Protein AF-F0W9L5-F1 (afdb_monomer_lite)

Organism: NCBI:txid890382

pLDDT: mean 87.63, std 14.01, range [38.03, 98.06]

Foldseek 3Di:
DAQCPQLVHLAWADRNVVCVQQVVSVVSNVPDDDDDLQAKDKDFQTDGFFDWDDTRVRIDTDDTDDDPADKDWAAPDPDPDRDIDIGGRDMDMGFAAAQCVVPDCCVDPVRLVSLLSRLLSRLLPDDPPDPQDAAEEEQHCCPRRVDDRVSNVVSNVVSCVVSVHHYDYDYPPDSVRSVVND

Secondary structure (DSSP, 8-state):
--TTTTTTTT--SHHHHHHHHSGGGGGHHHH--PPPTT--EEEEEPPP-EEEE--GGG-EEEEE----PPEEEE--SS-S--SPEEEEEEEEEE--PPP-TT---TTSHHHHHHHHHHHHHHHT---SS-TT--EEEESTTSSTT---HHHHHHHHHHHHHHTT--EEEE-TT-GGGGGGT-

Structure (mmCIF, N/CA/C/O backbone):
data_AF-F0W9L5-F1
#
_entry.id   AF-F0W9L5-F1
#
loop_
_atom_site.group_PDB
_atom_site.id
_atom_site.type_symbol
_atom_site.label_atom_id
_atom_site.label_alt_id
_atom_site.label_comp_id
_atom_site.label_asym_id
_atom_site.label_entity_id
_atom_site.label_seq_id
_atom_site.pdbx_PDB_ins_code
_atom_site.Cartn_x
_atom_site.Cartn_y
_atom_site.Cartn_z
_atom_site.occupancy
_atom_site.B_iso_or_equiv
_atom_site.auth_seq_id
_atom_site.auth_comp_id
_atom_site.auth_asym_id
_atom_site.auth_atom_id
_atom_site.pdbx_PDB_model_num
ATOM 1 N N . MET A 1 1 ? -7.561 -8.113 7.718 1.00 81.25 1 MET A N 1
ATOM 2 C CA . MET A 1 1 ? -7.606 -8.447 6.270 1.00 81.25 1 MET A CA 1
ATOM 3 C C . MET A 1 1 ? -6.481 -9.436 5.978 1.00 81.25 1 MET A C 1
ATOM 5 O O . MET A 1 1 ? -5.606 -9.556 6.832 1.00 81.25 1 MET A O 1
ATOM 9 N N . TYR A 1 2 ? -6.506 -10.150 4.853 1.00 92.31 2 TYR A N 1
ATOM 10 C CA . TYR A 1 2 ? -5.360 -10.940 4.378 1.00 92.31 2 TYR A CA 1
ATOM 11 C C . TYR A 1 2 ? -4.564 -10.107 3.373 1.00 92.31 2 TYR A C 1
ATOM 13 O O . TYR A 1 2 ? -5.168 -9.313 2.654 1.00 92.31 2 TYR A O 1
ATOM 21 N N . ALA A 1 3 ? -3.239 -10.268 3.341 1.00 94.38 3 ALA A N 1
ATOM 22 C CA . ALA A 1 3 ? -2.407 -9.604 2.343 1.00 94.38 3 ALA A CA 1
ATOM 23 C C . ALA A 1 3 ? -2.847 -10.013 0.930 1.00 94.38 3 ALA A C 1
ATOM 25 O O . ALA A 1 3 ? -3.116 -11.188 0.682 1.00 94.38 3 ALA A O 1
ATOM 26 N N . GLY A 1 4 ? -2.915 -9.046 0.021 1.00 91.62 4 GLY A N 1
ATOM 27 C CA . GLY A 1 4 ? -3.326 -9.251 -1.365 1.00 91.62 4 GLY A CA 1
ATOM 28 C C . GLY A 1 4 ? -4.838 -9.247 -1.578 1.00 91.62 4 GLY A C 1
ATOM 29 O O . GLY A 1 4 ? -5.261 -9.347 -2.724 1.00 91.62 4 GLY A O 1
ATOM 30 N N . GLY A 1 5 ? -5.656 -9.112 -0.528 1.00 90.75 5 GLY A N 1
ATOM 31 C CA . GLY A 1 5 ? -7.110 -9.012 -0.662 1.00 90.75 5 GLY A CA 1
ATOM 32 C C . GLY A 1 5 ? -7.698 -10.130 -1.530 1.00 90.75 5 GLY A C 1
ATOM 33 O O . GLY A 1 5 ? -7.530 -11.310 -1.224 1.00 90.75 5 GLY A O 1
ATOM 34 N N . GLY A 1 6 ? -8.380 -9.746 -2.611 1.00 91.69 6 GLY A N 1
ATOM 35 C CA . GLY A 1 6 ? -8.938 -10.655 -3.615 1.00 91.69 6 GLY A CA 1
ATOM 36 C C . GLY A 1 6 ? -8.102 -10.757 -4.893 1.00 91.69 6 GLY A C 1
ATOM 37 O O . GLY A 1 6 ? -8.687 -10.856 -5.968 1.00 91.69 6 GLY A O 1
ATOM 38 N N . VAL A 1 7 ? -6.765 -10.687 -4.823 1.00 92.94 7 VAL A N 1
ATOM 39 C CA . VAL A 1 7 ? -5.883 -10.663 -6.014 1.00 92.94 7 VAL A CA 1
ATOM 40 C C . VAL A 1 7 ? -6.002 -11.909 -6.900 1.00 92.94 7 VAL A C 1
ATOM 42 O O . VAL A 1 7 ? -5.737 -11.839 -8.096 1.00 92.94 7 VAL A O 1
ATOM 45 N N . PHE A 1 8 ? -6.424 -13.043 -6.335 1.00 92.06 8 PHE A N 1
ATOM 46 C CA . PHE A 1 8 ? -6.702 -14.273 -7.087 1.00 92.06 8 PHE A CA 1
ATOM 47 C C . PHE A 1 8 ? -8.170 -14.409 -7.522 1.00 92.06 8 PHE A C 1
ATOM 49 O O . PHE A 1 8 ? -8.518 -15.378 -8.194 1.00 92.06 8 PHE A O 1
ATOM 56 N N . ASP A 1 9 ? -9.007 -13.437 -7.160 1.00 89.94 9 ASP A N 1
ATOM 57 C CA . ASP A 1 9 ? -10.434 -13.388 -7.464 1.00 89.94 9 ASP A CA 1
ATOM 58 C C . ASP A 1 9 ? -10.726 -12.279 -8.500 1.00 89.94 9 ASP A C 1
ATOM 60 O O . ASP A 1 9 ? -9.904 -11.951 -9.354 1.00 89.94 9 ASP A O 1
ATOM 64 N N . SER A 1 10 ? -11.927 -11.696 -8.463 1.00 82.62 10 SER A N 1
ATOM 65 C CA . SER A 1 10 ? -12.382 -10.660 -9.398 1.00 82.62 10 SER A CA 1
ATOM 66 C C . SER A 1 10 ? -12.131 -9.222 -8.921 1.00 82.62 10 SER A C 1
ATOM 68 O O . SER A 1 10 ? -12.647 -8.282 -9.528 1.00 82.62 10 SER A O 1
ATOM 70 N N . SER A 1 11 ? -11.416 -9.024 -7.809 1.00 81.50 11 SER A N 1
ATOM 71 C CA . SER A 1 11 ? -11.157 -7.690 -7.259 1.00 81.50 11 SER A CA 1
ATOM 72 C C . SER A 1 11 ? -9.999 -7.024 -7.998 1.00 81.50 11 SER A C 1
ATOM 74 O O . SER A 1 11 ? -8.953 -7.625 -8.218 1.00 81.50 11 SER A O 1
ATOM 76 N N . CYS A 1 12 ? -10.174 -5.761 -8.384 1.00 87.25 12 CYS A N 1
ATOM 77 C CA . CYS A 1 12 ? -9.120 -4.989 -9.038 1.00 87.25 12 CYS A CA 1
ATOM 78 C C . CYS A 1 12 ? -9.094 -3.550 -8.521 1.00 87.25 12 CYS A C 1
ATOM 80 O O . CYS A 1 12 ? -9.210 -2.577 -9.268 1.00 87.25 12 CYS A O 1
ATOM 82 N N . VAL A 1 13 ? -9.027 -3.422 -7.197 1.00 90.38 13 VAL A N 1
ATOM 83 C CA . VAL A 1 13 ? -8.889 -2.136 -6.514 1.00 90.38 13 VAL A CA 1
ATOM 84 C C . VAL A 1 13 ? -7.436 -1.941 -6.071 1.00 90.38 13 VAL A C 1
ATOM 86 O O . VAL A 1 13 ? -6.522 -2.578 -6.588 1.00 90.38 13 VAL A O 1
ATOM 89 N N . GLN A 1 14 ? -7.190 -0.980 -5.184 1.00 92.81 14 GLN A N 1
ATOM 90 C CA . GLN A 1 14 ? -5.847 -0.500 -4.862 1.00 92.81 14 GLN A CA 1
ATOM 91 C C . GLN A 1 14 ? -4.838 -1.603 -4.485 1.00 92.81 14 GLN A C 1
ATOM 93 O O . GLN A 1 14 ? -3.704 -1.569 -4.961 1.00 92.81 14 GLN A O 1
ATOM 98 N N . GLU A 1 15 ? -5.230 -2.557 -3.641 1.00 94.44 15 GLU A N 1
ATOM 99 C CA . GLU A 1 15 ? -4.338 -3.625 -3.178 1.00 94.44 15 GLU A CA 1
ATOM 100 C C . GLU A 1 15 ? -4.026 -4.618 -4.304 1.00 94.44 15 GLU A C 1
ATOM 102 O O . GLU A 1 15 ? -2.858 -4.863 -4.608 1.00 94.44 15 GLU A O 1
ATOM 107 N N . GLU A 1 16 ? -5.052 -5.118 -4.989 1.00 95.31 16 GLU A N 1
ATOM 108 C CA . GLU A 1 16 ? -4.911 -6.127 -6.037 1.00 95.31 16 GLU A CA 1
ATOM 109 C C . GLU A 1 16 ? -4.158 -5.587 -7.249 1.00 95.31 16 GLU A C 1
ATOM 111 O O . GLU A 1 16 ? -3.303 -6.282 -7.797 1.00 95.31 16 GLU A O 1
ATOM 116 N N . ILE A 1 17 ? -4.392 -4.326 -7.632 1.00 95.69 17 ILE A N 1
ATOM 117 C CA . ILE A 1 17 ? -3.620 -3.673 -8.695 1.00 95.69 17 ILE A CA 1
ATOM 118 C C . ILE A 1 17 ? -2.138 -3.636 -8.320 1.00 95.69 17 ILE A C 1
ATOM 120 O O . ILE A 1 17 ? -1.296 -3.987 -9.149 1.00 95.69 17 ILE A O 1
ATOM 124 N N . ARG A 1 18 ? -1.798 -3.250 -7.081 1.00 95.81 18 ARG A N 1
ATOM 125 C CA . ARG A 1 18 ? -0.395 -3.164 -6.658 1.00 95.81 18 ARG A CA 1
ATOM 126 C C . ARG A 1 18 ? 0.276 -4.538 -6.665 1.00 95.81 18 ARG A C 1
ATOM 128 O O . ARG A 1 18 ? 1.393 -4.654 -7.164 1.00 95.81 18 ARG A O 1
ATOM 135 N N . PHE A 1 19 ? -0.410 -5.568 -6.173 1.00 96.62 19 PHE A N 1
ATOM 136 C CA . PHE A 1 19 ? 0.091 -6.944 -6.199 1.00 96.62 19 PHE A CA 1
ATOM 137 C C . PHE A 1 19 ? 0.207 -7.486 -7.631 1.00 96.62 19 PHE A C 1
ATOM 139 O O . PHE A 1 19 ? 1.128 -8.238 -7.923 1.00 96.62 19 PHE A O 1
ATOM 146 N N . THR A 1 20 ? -0.667 -7.063 -8.545 1.00 96.06 20 THR A N 1
ATOM 147 C CA . THR A 1 20 ? -0.634 -7.486 -9.954 1.00 96.06 20 THR A CA 1
ATOM 148 C C . THR A 1 20 ? 0.534 -6.862 -10.717 1.00 96.06 20 THR A C 1
ATOM 150 O O . THR A 1 20 ? 1.206 -7.546 -11.487 1.00 96.06 20 THR A O 1
ATOM 153 N N . ILE A 1 21 ? 0.808 -5.565 -10.527 1.00 96.94 21 ILE A N 1
ATOM 154 C CA . ILE A 1 21 ? 1.906 -4.892 -11.246 1.00 96.94 21 ILE A CA 1
ATOM 155 C C . ILE A 1 21 ? 3.287 -5.168 -10.635 1.00 96.94 21 ILE A C 1
ATOM 157 O O . ILE A 1 21 ? 4.288 -5.021 -11.338 1.00 96.94 21 ILE A O 1
ATOM 161 N N . SER A 1 22 ? 3.329 -5.582 -9.366 1.00 97.62 22 SER A N 1
ATOM 162 C CA . SER A 1 22 ? 4.522 -6.003 -8.622 1.00 97.62 22 SER A CA 1
ATOM 163 C C . SER A 1 22 ? 4.306 -7.405 -8.025 1.00 97.62 22 SER A C 1
ATOM 165 O O . SER A 1 22 ? 4.148 -7.531 -6.809 1.00 97.62 22 SER A O 1
ATOM 167 N N . PRO A 1 23 ? 4.298 -8.471 -8.854 1.00 97.12 23 PRO A N 1
ATOM 168 C CA . PRO A 1 23 ? 3.917 -9.831 -8.453 1.00 97.12 23 PRO A CA 1
ATOM 169 C C . PRO A 1 23 ? 4.797 -10.464 -7.370 1.00 97.12 23 PRO A C 1
ATOM 171 O O . PRO A 1 23 ? 4.380 -11.429 -6.739 1.00 97.12 23 PRO A O 1
ATOM 174 N N . GLU A 1 24 ? 5.976 -9.915 -7.079 1.00 97.44 24 GLU A N 1
ATOM 175 C CA . GLU A 1 24 ? 6.787 -10.313 -5.916 1.00 97.44 24 GLU A CA 1
ATOM 176 C C . GLU A 1 24 ? 6.027 -10.137 -4.588 1.00 97.44 24 GLU A C 1
ATOM 178 O O . GLU A 1 24 ? 6.261 -10.877 -3.632 1.00 97.44 24 GLU A O 1
ATOM 183 N N . LEU A 1 25 ? 5.053 -9.219 -4.540 1.00 97.44 25 LEU A N 1
ATOM 184 C CA . LEU A 1 25 ? 4.143 -9.057 -3.405 1.00 97.44 25 LEU A CA 1
ATOM 185 C C . LEU A 1 25 ? 3.247 -10.275 -3.174 1.00 97.44 25 LEU A C 1
ATOM 187 O O . LEU A 1 25 ? 2.802 -10.471 -2.050 1.00 97.44 25 LEU A O 1
ATOM 191 N N . LEU A 1 26 ? 3.004 -11.127 -4.176 1.00 96.88 26 LEU A N 1
ATOM 192 C CA . LEU A 1 26 ? 2.177 -12.327 -4.007 1.00 96.88 26 LEU A CA 1
ATOM 193 C C . LEU A 1 26 ? 2.774 -13.297 -2.978 1.00 96.88 26 LEU A C 1
ATOM 195 O O . LEU A 1 26 ? 2.043 -14.038 -2.335 1.00 96.88 26 LEU A O 1
ATOM 199 N N . VAL A 1 27 ? 4.087 -13.249 -2.732 1.00 96.31 27 VAL A N 1
ATOM 200 C CA . VAL A 1 27 ? 4.717 -14.033 -1.656 1.00 96.31 27 VAL A CA 1
ATOM 201 C C . VAL A 1 27 ? 4.149 -13.653 -0.279 1.00 96.31 27 VAL A C 1
ATOM 203 O O . VAL A 1 27 ? 4.037 -14.503 0.604 1.00 96.31 27 VAL A O 1
ATOM 206 N N . ALA A 1 28 ? 3.705 -12.405 -0.099 1.00 96.31 28 ALA A N 1
ATOM 207 C CA . ALA A 1 28 ? 3.066 -11.941 1.128 1.00 96.31 28 ALA A CA 1
ATOM 208 C C . ALA A 1 28 ? 1.784 -12.728 1.456 1.00 96.31 28 ALA A C 1
ATOM 210 O O . ALA A 1 28 ? 1.495 -12.938 2.632 1.00 96.31 28 ALA A O 1
ATOM 211 N N . THR A 1 29 ? 1.049 -13.218 0.446 1.00 95.50 29 THR A N 1
ATOM 212 C CA . THR A 1 29 ? -0.180 -14.004 0.659 1.00 95.50 29 THR A CA 1
ATOM 213 C C . THR A 1 29 ? 0.106 -15.399 1.217 1.00 95.50 29 THR A C 1
ATOM 215 O O . THR A 1 29 ? -0.798 -16.045 1.737 1.00 95.50 29 THR A O 1
ATOM 218 N N . LEU A 1 30 ? 1.345 -15.882 1.079 1.00 95.00 30 LEU A N 1
ATOM 219 C CA . LEU A 1 30 ? 1.795 -17.172 1.603 1.00 95.00 30 LEU A CA 1
ATOM 220 C C . LEU A 1 30 ? 2.428 -17.042 2.991 1.00 95.00 30 LEU A C 1
ATOM 222 O O . LEU A 1 30 ? 2.334 -17.969 3.790 1.00 95.00 30 LEU A O 1
ATOM 226 N N . LEU A 1 31 ? 3.104 -15.921 3.258 1.00 95.44 31 LEU A N 1
ATOM 227 C CA . LEU A 1 31 ? 3.909 -15.742 4.469 1.00 95.44 31 LEU A CA 1
ATOM 228 C C . LEU A 1 31 ? 3.155 -15.089 5.626 1.00 95.44 31 LEU A C 1
ATOM 230 O O . LEU A 1 31 ? 3.447 -15.396 6.780 1.00 95.44 31 LEU A O 1
ATOM 234 N N . PHE A 1 32 ? 2.237 -14.165 5.343 1.00 94.56 32 PHE A N 1
ATOM 235 C CA . PHE A 1 32 ? 1.551 -13.416 6.391 1.00 94.56 32 PHE A CA 1
ATOM 236 C C . PHE A 1 32 ? 0.163 -13.987 6.658 1.00 94.56 32 PHE A C 1
ATOM 238 O O . PHE A 1 32 ? -0.680 -14.078 5.764 1.00 94.56 32 PHE A O 1
ATOM 245 N N . GLU A 1 33 ? -0.098 -14.309 7.924 1.00 95.19 33 GLU A N 1
ATOM 246 C CA . GLU A 1 33 ? -1.451 -14.588 8.391 1.00 95.19 33 GLU A CA 1
ATOM 247 C C . GLU A 1 33 ? -2.321 -13.318 8.392 1.00 95.19 33 GLU A C 1
ATOM 249 O O . GLU A 1 33 ? -1.879 -12.197 8.116 1.00 95.19 33 GLU A O 1
ATOM 254 N N . ARG A 1 34 ? -3.608 -13.493 8.712 1.00 95.75 34 ARG A N 1
ATOM 255 C CA . ARG A 1 34 ? -4.546 -12.380 8.862 1.00 95.75 34 ARG A CA 1
ATOM 256 C C . ARG A 1 34 ? -4.029 -11.394 9.909 1.00 95.75 34 ARG A C 1
ATOM 258 O O . ARG A 1 34 ? -3.944 -11.738 11.082 1.00 95.75 34 ARG A O 1
ATOM 265 N N . LEU A 1 35 ? -3.838 -10.140 9.502 1.00 96.31 35 LEU A N 1
ATOM 266 C CA . LEU A 1 35 ? -3.369 -9.090 10.405 1.00 96.31 35 LEU A CA 1
ATOM 267 C C . LEU A 1 35 ? -4.354 -8.840 11.557 1.00 96.31 35 LEU A C 1
ATOM 269 O O . LEU A 1 35 ? -5.543 -8.561 11.337 1.00 96.31 35 LEU A O 1
ATOM 273 N N . GLY A 1 36 ? -3.835 -8.860 12.780 1.00 96.12 36 GLY A N 1
ATOM 274 C CA . GLY A 1 36 ? -4.488 -8.374 13.987 1.00 96.12 36 GLY A CA 1
ATOM 275 C C . GLY A 1 36 ? -4.482 -6.840 14.085 1.00 96.12 36 GLY A C 1
ATOM 276 O O . GLY A 1 36 ? -3.849 -6.153 13.283 1.00 96.12 36 GLY A O 1
ATOM 277 N N . PRO A 1 37 ? -5.173 -6.237 15.071 1.00 92.94 37 PRO A N 1
ATOM 278 C CA . PRO A 1 37 ? -5.336 -4.778 15.164 1.00 92.94 37 PRO A CA 1
ATOM 279 C C . PRO A 1 37 ? -4.035 -3.974 15.322 1.00 92.94 37 PRO A C 1
ATOM 281 O O . PRO A 1 37 ? -4.014 -2.793 14.982 1.00 92.94 37 PRO A O 1
ATOM 284 N N . HIS A 1 38 ? -2.972 -4.607 15.820 1.00 95.31 38 HIS A N 1
ATOM 285 C CA . HIS A 1 38 ? -1.673 -3.992 16.118 1.00 95.31 38 HIS A CA 1
ATOM 286 C C . HIS A 1 38 ? -0.575 -4.377 15.120 1.00 95.31 38 HIS A C 1
ATOM 288 O O . HIS A 1 38 ? 0.589 -4.065 15.344 1.00 95.31 38 HIS A O 1
ATOM 294 N N . GLU A 1 39 ? -0.935 -5.066 14.040 1.00 95.69 39 GLU A N 1
ATOM 295 C CA . GLU A 1 39 ? 0.023 -5.650 13.106 1.00 95.69 39 GLU A CA 1
ATOM 296 C C . GLU A 1 39 ? -0.023 -4.950 11.750 1.00 95.69 39 GLU A C 1
ATOM 298 O O . GLU A 1 39 ? -1.074 -4.498 11.290 1.00 95.69 39 GLU A O 1
ATOM 303 N N . ALA A 1 40 ? 1.126 -4.886 11.100 1.00 95.94 40 ALA A N 1
ATOM 304 C CA . ALA A 1 40 ? 1.294 -4.471 9.719 1.00 95.94 40 ALA A CA 1
ATOM 305 C C . ALA A 1 40 ? 2.356 -5.379 9.098 1.00 95.94 40 ALA A C 1
ATOM 307 O O . ALA A 1 40 ? 3.226 -5.878 9.814 1.00 95.94 40 ALA A O 1
ATOM 308 N N . PHE A 1 41 ? 2.306 -5.578 7.784 1.00 95.12 41 PHE A N 1
ATOM 309 C CA . PHE A 1 41 ? 3.399 -6.239 7.071 1.00 95.12 41 PHE A CA 1
ATOM 310 C C . PHE A 1 41 ? 4.203 -5.220 6.272 1.00 95.12 41 PHE A C 1
ATOM 312 O O . PHE A 1 41 ? 3.685 -4.173 5.880 1.00 95.12 41 PHE A O 1
ATOM 319 N N . VAL A 1 42 ? 5.465 -5.547 6.005 1.00 94.19 42 VAL A N 1
ATOM 320 C CA . VAL A 1 42 ? 6.360 -4.720 5.197 1.00 94.19 42 VAL A CA 1
ATOM 321 C C . VAL A 1 42 ? 7.096 -5.603 4.202 1.00 94.19 42 VAL A C 1
ATOM 323 O O . VAL A 1 42 ? 7.637 -6.643 4.574 1.00 94.19 42 VAL A O 1
ATOM 326 N N . VAL A 1 43 ? 7.126 -5.180 2.940 1.00 94.00 43 VAL A N 1
ATOM 327 C CA . VAL A 1 43 ? 7.880 -5.834 1.868 1.00 94.00 43 VAL A CA 1
ATOM 328 C C . VAL A 1 43 ? 8.848 -4.826 1.263 1.00 94.00 43 VAL A C 1
ATOM 330 O O . VAL A 1 43 ? 8.448 -3.734 0.858 1.00 94.00 43 VAL A O 1
ATOM 333 N N . HIS A 1 44 ? 10.125 -5.197 1.206 1.00 92.31 44 HIS A N 1
ATOM 334 C CA . HIS A 1 44 ? 11.186 -4.386 0.614 1.00 92.31 44 HIS A CA 1
ATOM 335 C C . HIS A 1 44 ? 11.568 -4.901 -0.765 1.00 92.31 44 HIS A C 1
ATOM 337 O O . HIS A 1 44 ? 11.613 -6.105 -0.998 1.00 92.31 44 HIS A O 1
ATOM 343 N N . GLY A 1 45 ? 11.967 -3.977 -1.633 1.00 92.94 45 GLY A N 1
ATOM 344 C CA . GLY A 1 45 ? 12.674 -4.304 -2.862 1.00 92.94 45 GLY A CA 1
ATOM 345 C C . GLY A 1 45 ? 11.791 -4.671 -4.040 1.00 92.94 45 GLY A C 1
ATOM 346 O O . GLY A 1 45 ? 12.353 -5.023 -5.070 1.00 92.94 45 GLY A O 1
ATOM 347 N N . THR A 1 46 ? 10.465 -4.563 -3.911 1.00 95.44 46 THR A N 1
ATOM 348 C CA . THR A 1 46 ? 9.550 -5.016 -4.961 1.00 95.44 46 THR A CA 1
ATOM 349 C C . THR A 1 46 ? 9.745 -4.214 -6.240 1.00 95.44 46 THR A C 1
ATOM 351 O O . THR A 1 46 ? 9.671 -2.979 -6.201 1.00 95.44 46 THR A O 1
ATOM 354 N N . GLU A 1 47 ? 9.911 -4.906 -7.357 1.00 96.75 47 GLU A N 1
ATOM 355 C CA . GLU A 1 47 ? 9.952 -4.322 -8.692 1.00 96.75 47 GLU A CA 1
ATOM 356 C C . GLU A 1 47 ? 8.547 -4.175 -9.279 1.00 96.75 47 GLU A C 1
ATOM 358 O O . GLU A 1 47 ? 7.655 -5.005 -9.074 1.00 96.75 47 GLU A O 1
ATOM 363 N N . ARG A 1 48 ? 8.327 -3.092 -10.022 1.00 96.88 48 ARG A N 1
ATOM 364 C CA . ARG A 1 48 ? 7.149 -2.956 -10.875 1.00 96.88 48 ARG A CA 1
ATOM 365 C C . ARG A 1 48 ? 7.454 -3.470 -12.279 1.00 96.88 48 ARG A C 1
ATOM 367 O O . ARG A 1 48 ? 8.316 -2.941 -12.966 1.00 96.88 48 ARG A O 1
ATOM 374 N N . TYR A 1 49 ? 6.669 -4.438 -12.736 1.00 98.00 49 TYR A N 1
ATOM 375 C CA . TYR A 1 49 ? 6.853 -5.099 -14.032 1.00 98.00 49 TYR A CA 1
ATOM 376 C C . TYR A 1 49 ? 5.844 -4.652 -15.090 1.00 98.00 49 TYR A C 1
ATOM 378 O O . TYR A 1 49 ? 6.104 -4.768 -16.287 1.00 98.00 49 TYR A O 1
ATOM 386 N N . SER A 1 50 ? 4.679 -4.155 -14.665 1.00 97.00 50 SER A N 1
ATOM 387 C CA . SER A 1 50 ? 3.562 -3.870 -15.568 1.00 97.00 50 SER A CA 1
ATOM 388 C C . SER A 1 50 ? 3.106 -2.414 -15.519 1.00 97.00 50 SER A C 1
ATOM 390 O O . SER A 1 50 ? 2.934 -1.799 -14.460 1.00 97.00 50 SER A O 1
ATOM 392 N N . SER A 1 51 ? 2.854 -1.865 -16.701 1.00 95.75 51 SER A N 1
ATOM 393 C CA . SER A 1 51 ? 2.078 -0.647 -16.893 1.00 95.75 51 SER A CA 1
ATOM 394 C C . SER A 1 51 ? 0.595 -1.011 -16.910 1.00 95.75 51 SER A C 1
ATOM 396 O O . SER A 1 51 ? 0.215 -2.083 -17.378 1.00 95.75 51 SER A O 1
ATOM 398 N N . TYR A 1 52 ? -0.263 -0.123 -16.416 1.00 94.44 52 TYR A N 1
ATOM 399 C CA . TYR A 1 52 ? -1.708 -0.343 -16.418 1.00 94.44 52 TYR A CA 1
ATOM 400 C C . TYR A 1 52 ? -2.461 0.955 -16.690 1.00 94.44 52 TYR A C 1
ATOM 402 O O . TYR A 1 52 ? -1.880 2.035 -16.600 1.00 94.44 52 TYR A O 1
ATOM 410 N N . THR A 1 53 ? -3.743 0.839 -17.021 1.00 93.56 53 THR A N 1
ATOM 411 C CA . THR A 1 53 ? -4.724 1.932 -17.065 1.00 93.56 53 THR A CA 1
ATOM 412 C C . THR A 1 53 ? -6.020 1.477 -16.400 1.00 93.56 53 THR A C 1
ATOM 414 O O . THR A 1 53 ? -6.237 0.279 -16.222 1.00 93.56 53 THR A O 1
ATOM 417 N N . GLY A 1 54 ? -6.883 2.428 -16.047 1.00 90.75 54 GLY A N 1
ATOM 418 C CA . GLY A 1 54 ? -8.164 2.129 -15.412 1.00 90.75 54 GLY A CA 1
ATOM 419 C C . GLY A 1 54 ? -8.039 1.671 -13.958 1.00 90.75 54 GLY A C 1
ATOM 420 O O . GLY A 1 54 ? -6.969 1.703 -13.354 1.00 90.75 54 GLY A O 1
ATOM 421 N N . TYR A 1 55 ? -9.178 1.305 -13.385 1.00 90.31 55 TYR A N 1
ATOM 422 C CA . TYR A 1 55 ? -9.354 0.882 -11.997 1.00 90.31 55 TYR A CA 1
ATOM 423 C C . TYR A 1 55 ? -10.658 0.083 -11.875 1.00 90.31 55 TYR A C 1
ATOM 425 O O . TYR A 1 55 ? -11.622 0.369 -12.599 1.00 90.31 55 TYR A O 1
ATOM 433 N N . GLY A 1 56 ? -10.717 -0.898 -10.973 1.00 89.69 56 GLY A N 1
ATOM 434 C CA . GLY A 1 56 ? -11.867 -1.793 -10.850 1.00 89.69 56 GLY A CA 1
ATOM 435 C C . GLY A 1 56 ? -12.135 -2.518 -12.168 1.00 89.69 56 GLY A C 1
ATOM 436 O O . GLY A 1 56 ? -11.216 -3.015 -12.810 1.00 89.69 56 GLY A O 1
ATOM 437 N N . GLU A 1 57 ? -13.384 -2.497 -12.627 1.00 89.69 57 GLU A N 1
ATOM 438 C CA . GLU A 1 57 ? -13.809 -3.137 -13.884 1.00 89.69 57 GLU A CA 1
ATOM 439 C C . GLU A 1 57 ? -13.115 -2.582 -15.141 1.00 89.69 57 GLU A C 1
ATOM 441 O O . GLU A 1 57 ? -13.060 -3.246 -16.173 1.00 89.69 57 GLU A O 1
ATOM 446 N N . SER A 1 58 ? -12.578 -1.359 -15.074 1.00 91.31 58 SER A N 1
ATOM 447 C CA . SER A 1 58 ? -11.881 -0.729 -16.203 1.00 91.31 58 SER A CA 1
ATOM 448 C C . SER A 1 58 ? -10.381 -1.028 -16.249 1.00 91.31 58 SER A C 1
ATOM 450 O O . SER A 1 58 ? -9.709 -0.552 -17.167 1.00 91.31 58 SER A O 1
ATOM 452 N N . PHE A 1 59 ? -9.850 -1.773 -15.272 1.00 92.88 59 PHE A N 1
ATOM 453 C CA . PHE A 1 59 ? -8.431 -2.099 -15.195 1.00 92.88 59 PHE A CA 1
ATOM 454 C C . PHE A 1 59 ? -7.959 -2.859 -16.436 1.00 92.88 59 PHE A C 1
ATOM 456 O O . PHE A 1 59 ? -8.559 -3.848 -16.860 1.00 92.88 59 PHE A O 1
ATOM 463 N N . LYS A 1 60 ? -6.854 -2.394 -17.019 1.00 94.31 60 LYS A N 1
ATOM 464 C CA . LYS A 1 60 ? -6.240 -2.990 -18.204 1.00 94.31 60 LYS A CA 1
ATOM 465 C C . LYS A 1 60 ? -4.727 -2.934 -18.114 1.00 94.31 60 LYS A C 1
ATOM 467 O O . LYS A 1 60 ? -4.152 -1.870 -17.876 1.00 94.31 60 LYS A O 1
ATOM 472 N N . PHE A 1 61 ? -4.087 -4.064 -18.403 1.00 95.44 61 PHE A N 1
ATOM 473 C CA . PHE A 1 61 ? -2.658 -4.115 -18.685 1.00 95.44 61 PHE A CA 1
ATOM 474 C C . PHE A 1 61 ? -2.319 -3.217 -19.883 1.00 95.44 61 PHE A C 1
ATOM 476 O O . PHE A 1 61 ? -3.015 -3.223 -20.898 1.00 95.44 61 PHE A O 1
ATOM 483 N N . CYS A 1 62 ? -1.246 -2.440 -19.758 1.00 96.12 62 CYS A N 1
ATOM 484 C CA . CYS A 1 62 ? -0.825 -1.427 -20.725 1.00 96.12 62 CYS A CA 1
ATOM 485 C C . CYS A 1 62 ? 0.648 -1.615 -21.141 1.00 96.12 62 CYS A C 1
ATOM 487 O O . CYS A 1 62 ? 1.350 -0.644 -21.415 1.00 96.12 62 CYS A O 1
ATOM 489 N N . GLY A 1 63 ? 1.129 -2.861 -21.173 1.00 97.06 63 GLY A N 1
ATOM 490 C CA . GLY A 1 63 ? 2.501 -3.199 -21.556 1.00 97.06 63 GLY A CA 1
ATOM 491 C C . GLY A 1 63 ? 3.460 -3.331 -20.372 1.00 97.06 63 GLY A C 1
ATOM 492 O O . GLY A 1 63 ? 3.094 -3.108 -19.217 1.00 97.06 63 GLY A O 1
ATOM 493 N N . GLY A 1 64 ? 4.703 -3.716 -20.668 1.00 97.50 64 GLY A N 1
ATOM 494 C CA . GLY A 1 64 ? 5.761 -3.802 -19.661 1.00 97.50 64 GLY A CA 1
ATOM 495 C C . GLY A 1 64 ? 6.079 -2.440 -19.037 1.00 97.50 64 GLY A C 1
ATOM 496 O O . GLY A 1 64 ? 5.801 -1.385 -19.614 1.00 97.50 64 GLY A O 1
ATOM 497 N N . PHE A 1 65 ? 6.656 -2.462 -17.842 1.00 96.81 65 PHE A N 1
ATOM 498 C CA . PHE A 1 65 ? 7.185 -1.287 -17.162 1.00 96.81 65 PHE A CA 1
ATOM 499 C C . PHE A 1 65 ? 8.665 -1.506 -16.863 1.00 96.81 65 PHE A C 1
ATOM 501 O O . PHE A 1 65 ? 9.036 -2.524 -16.288 1.00 96.81 65 PHE A O 1
ATOM 508 N N . THR A 1 66 ? 9.505 -0.551 -17.260 1.00 97.06 66 THR A N 1
ATOM 509 C CA . THR A 1 66 ? 10.924 -0.550 -16.895 1.00 97.06 66 THR A CA 1
ATOM 510 C C . THR A 1 66 ? 11.080 0.239 -15.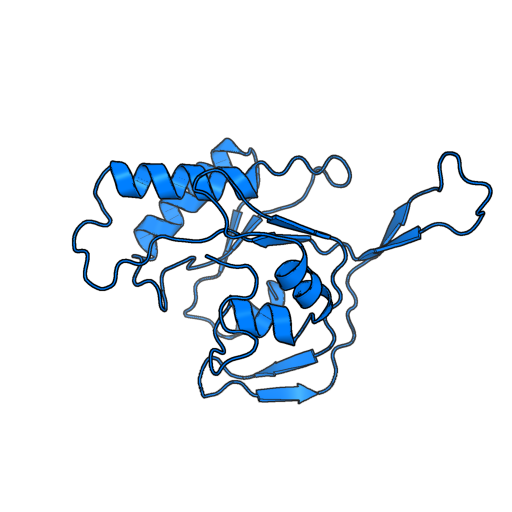607 1.00 97.06 66 THR A C 1
ATOM 512 O O . THR A 1 66 ? 11.065 1.470 -15.628 1.00 97.06 66 THR A O 1
ATOM 515 N N . ASP A 1 67 ? 11.219 -0.461 -14.486 1.00 95.88 67 ASP A N 1
ATOM 516 C CA . ASP A 1 67 ? 11.382 0.179 -13.187 1.00 95.88 67 ASP A CA 1
ATOM 517 C C . ASP A 1 67 ? 12.777 0.807 -13.050 1.00 95.88 67 ASP A C 1
ATOM 519 O O . ASP A 1 67 ? 13.803 0.118 -12.996 1.00 95.88 67 ASP A O 1
ATOM 523 N N . THR A 1 68 ? 12.812 2.140 -12.998 1.00 96.12 68 THR A N 1
ATOM 524 C CA . THR A 1 68 ? 14.031 2.943 -12.834 1.00 96.12 68 THR A CA 1
ATOM 525 C C . THR A 1 68 ? 14.318 3.298 -11.377 1.00 96.12 68 THR A C 1
ATOM 527 O O . THR A 1 68 ? 15.191 4.122 -11.123 1.00 96.12 68 THR A O 1
ATOM 530 N N . THR A 1 69 ? 13.584 2.727 -10.417 1.00 93.50 69 THR A N 1
ATOM 531 C CA . THR A 1 69 ? 13.848 2.914 -8.987 1.00 93.50 69 THR A CA 1
ATOM 532 C C . THR A 1 69 ? 15.263 2.458 -8.649 1.00 93.50 69 THR A C 1
ATOM 534 O O . THR A 1 69 ? 15.644 1.324 -8.953 1.00 93.50 69 THR A O 1
ATOM 537 N N . ASP A 1 70 ? 16.018 3.340 -7.992 1.00 93.00 70 ASP A N 1
ATOM 538 C CA . ASP A 1 70 ? 17.391 3.085 -7.566 1.00 93.00 70 ASP A CA 1
ATOM 539 C C . ASP A 1 70 ? 17.519 1.808 -6.732 1.00 93.00 70 ASP A C 1
ATOM 541 O O . ASP A 1 70 ? 16.614 1.417 -5.990 1.00 93.00 70 ASP A O 1
ATOM 545 N N . PHE A 1 71 ? 18.702 1.201 -6.784 1.00 91.06 71 PHE A N 1
ATOM 546 C CA . PHE A 1 71 ? 19.055 0.098 -5.902 1.00 91.06 71 PHE A CA 1
ATOM 547 C C . PHE A 1 71 ? 19.730 0.599 -4.626 1.00 91.06 71 PHE A C 1
ATOM 549 O O . PHE A 1 71 ? 20.519 1.545 -4.619 1.00 91.06 71 PHE A O 1
ATOM 556 N N . GLU A 1 72 ? 19.437 -0.087 -3.536 1.00 87.81 72 GLU A N 1
ATOM 557 C CA . GLU A 1 72 ? 20.240 -0.094 -2.328 1.00 87.81 72 GLU A CA 1
ATOM 558 C C . GLU A 1 72 ? 21.164 -1.312 -2.368 1.00 87.81 72 GLU A C 1
ATOM 560 O O . GLU A 1 72 ? 20.718 -2.421 -2.675 1.00 87.81 72 GLU A O 1
ATOM 565 N N . ILE A 1 73 ? 22.452 -1.090 -2.107 1.00 87.19 73 ILE A N 1
ATOM 566 C CA . ILE A 1 73 ? 23.495 -2.115 -2.158 1.00 87.19 73 ILE A CA 1
ATOM 567 C C . ILE A 1 73 ? 23.925 -2.422 -0.732 1.00 87.19 73 ILE A C 1
ATOM 569 O O . ILE A 1 73 ? 24.298 -1.519 0.016 1.00 87.19 73 ILE A O 1
ATOM 573 N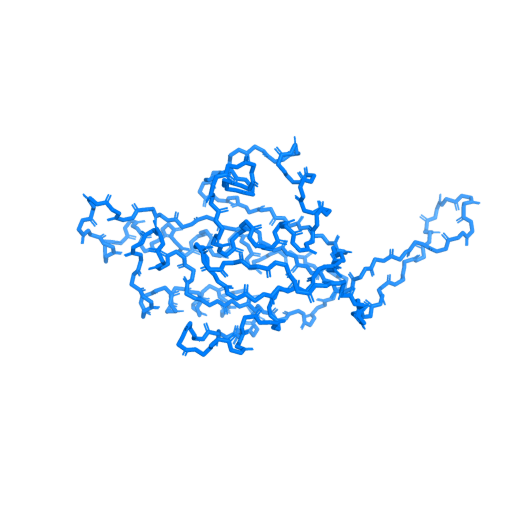 N . PHE A 1 74 ? 23.923 -3.701 -0.386 1.00 83.31 74 PHE A N 1
ATOM 574 C CA . PHE A 1 74 ? 24.333 -4.181 0.918 1.00 83.31 74 PHE A CA 1
ATOM 575 C C . PHE A 1 74 ? 25.630 -4.963 0.798 1.00 83.31 74 PHE A C 1
ATOM 577 O O . PHE A 1 74 ? 25.781 -5.847 -0.048 1.00 83.31 74 PHE A O 1
ATOM 584 N N . ALA A 1 75 ? 26.577 -4.632 1.670 1.00 77.62 75 ALA A N 1
ATOM 585 C CA . ALA A 1 75 ? 27.774 -5.434 1.824 1.00 77.62 75 ALA A CA 1
ATOM 586 C C . ALA A 1 75 ? 27.418 -6.742 2.543 1.00 77.62 75 ALA A C 1
ATOM 588 O O . ALA A 1 75 ? 26.723 -6.730 3.562 1.00 77.62 75 ALA A O 1
ATOM 589 N N . ASN A 1 76 ? 27.937 -7.861 2.043 1.00 68.75 76 ASN A N 1
ATOM 590 C CA . ASN A 1 76 ? 27.888 -9.131 2.754 1.00 68.75 76 ASN A CA 1
ATOM 591 C C . ASN A 1 76 ? 28.844 -9.070 3.946 1.00 68.75 76 ASN A C 1
ATOM 593 O O . ASN A 1 76 ? 30.034 -9.356 3.830 1.00 68.75 76 ASN A O 1
ATOM 597 N N . ILE A 1 77 ? 28.341 -8.659 5.107 1.00 63.78 77 ILE A N 1
ATOM 598 C CA . ILE A 1 77 ? 29.114 -8.737 6.344 1.00 63.78 77 ILE A CA 1
ATOM 599 C C . ILE A 1 77 ? 29.014 -10.182 6.849 1.00 63.78 77 ILE A C 1
ATOM 601 O O . ILE A 1 77 ? 27.989 -10.582 7.390 1.00 63.78 77 ILE A O 1
ATOM 605 N N . GLY A 1 78 ? 30.082 -10.965 6.667 1.00 63.81 78 GLY A N 1
ATOM 606 C CA . GLY A 1 78 ? 30.242 -12.273 7.318 1.00 63.81 78 GLY A CA 1
ATOM 607 C C . GLY A 1 78 ? 29.897 -13.520 6.494 1.00 63.81 78 GLY A C 1
ATOM 608 O O . GLY A 1 78 ? 29.864 -14.605 7.069 1.00 63.81 78 GLY A O 1
ATOM 609 N N . THR A 1 79 ? 29.682 -13.418 5.178 1.00 63.47 79 THR A N 1
ATOM 610 C CA . THR A 1 79 ? 29.579 -14.591 4.286 1.00 63.47 79 THR A CA 1
ATOM 611 C C . THR A 1 79 ? 30.769 -14.644 3.322 1.00 63.47 79 THR A C 1
ATOM 613 O O . THR A 1 79 ? 31.295 -13.611 2.918 1.00 63.47 79 THR A O 1
ATOM 616 N N . ASN A 1 80 ? 31.200 -15.850 2.927 1.00 64.44 80 ASN A N 1
ATOM 617 C CA . ASN A 1 80 ? 32.248 -16.057 1.907 1.00 64.44 80 ASN A CA 1
ATOM 618 C C . ASN A 1 80 ? 31.794 -15.657 0.487 1.00 64.44 80 ASN A C 1
ATOM 620 O O . ASN A 1 80 ? 32.525 -15.866 -0.481 1.00 64.44 80 ASN A O 1
ATOM 624 N N . ASP A 1 81 ? 30.576 -15.132 0.360 1.00 66.00 81 ASP A N 1
ATOM 625 C CA . ASP A 1 81 ? 29.974 -14.757 -0.904 1.00 66.00 81 ASP A CA 1
ATOM 626 C C . ASP A 1 81 ? 30.358 -13.306 -1.219 1.00 66.00 81 ASP A C 1
ATOM 628 O O . ASP A 1 81 ? 29.950 -12.365 -0.539 1.00 66.00 81 ASP A O 1
ATOM 632 N N . MET A 1 82 ? 31.211 -13.119 -2.222 1.00 64.25 82 MET A N 1
ATOM 633 C CA . MET A 1 82 ? 31.781 -11.811 -2.575 1.00 64.25 82 MET A CA 1
ATOM 634 C C . MET A 1 82 ? 30.789 -10.901 -3.319 1.00 64.25 82 MET A C 1
ATOM 636 O O . MET A 1 82 ? 31.076 -9.721 -3.521 1.00 64.25 82 MET A O 1
ATOM 640 N N . ALA A 1 83 ? 29.645 -11.427 -3.771 1.00 75.50 83 ALA A N 1
ATOM 641 C CA . ALA A 1 83 ? 28.685 -10.661 -4.555 1.00 75.50 83 ALA A CA 1
ATOM 642 C C . ALA A 1 83 ? 27.781 -9.811 -3.640 1.00 75.50 83 ALA A C 1
ATOM 644 O O . ALA A 1 83 ? 27.025 -10.379 -2.849 1.00 75.50 83 ALA A O 1
ATOM 645 N N . PRO A 1 84 ? 27.807 -8.467 -3.736 1.00 76.88 84 PRO A N 1
ATOM 646 C CA . PRO A 1 84 ? 26.913 -7.630 -2.947 1.00 76.88 84 PRO A CA 1
ATOM 647 C C . PRO A 1 84 ? 25.460 -7.915 -3.336 1.00 76.88 84 PRO A C 1
ATOM 649 O O . PRO A 1 84 ? 25.125 -7.933 -4.526 1.00 76.88 84 PRO A O 1
ATOM 652 N N . TYR A 1 85 ? 24.583 -8.106 -2.349 1.00 84.00 85 TYR A N 1
ATOM 653 C CA . TYR A 1 85 ? 23.155 -8.180 -2.633 1.00 84.00 85 TYR A CA 1
ATOM 654 C C . TYR A 1 85 ? 22.588 -6.769 -2.784 1.00 84.00 85 TYR A C 1
ATOM 656 O O . TYR A 1 85 ? 23.011 -5.817 -2.122 1.00 84.00 85 TYR A O 1
ATOM 664 N N . LYS A 1 86 ? 21.627 -6.625 -3.692 1.00 88.50 86 LYS A N 1
ATOM 665 C CA . LYS A 1 86 ? 20.946 -5.359 -3.949 1.00 88.50 86 LYS A CA 1
ATOM 666 C C . LYS A 1 86 ? 19.442 -5.554 -3.901 1.00 88.50 86 LYS A C 1
ATOM 668 O O . LYS A 1 86 ? 18.943 -6.604 -4.297 1.00 88.50 86 LYS A O 1
ATOM 673 N N . ARG A 1 87 ? 18.722 -4.523 -3.475 1.00 90.50 87 ARG A N 1
ATOM 674 C CA . ARG A 1 87 ? 17.254 -4.466 -3.539 1.00 90.50 87 ARG A CA 1
ATOM 675 C C . ARG A 1 87 ? 16.825 -3.106 -4.065 1.00 90.50 87 ARG A C 1
ATOM 677 O O . ARG A 1 87 ? 17.565 -2.136 -3.908 1.00 90.50 87 ARG A O 1
ATOM 684 N N . ARG A 1 88 ? 15.653 -3.003 -4.684 1.00 92.62 88 ARG A N 1
ATOM 685 C CA . ARG A 1 88 ? 15.126 -1.690 -5.082 1.00 92.62 88 ARG A CA 1
ATOM 686 C C . ARG A 1 88 ? 14.790 -0.856 -3.851 1.00 92.62 88 ARG A C 1
ATOM 688 O O . ARG A 1 88 ? 14.327 -1.385 -2.841 1.00 92.62 88 ARG A O 1
ATOM 695 N N . LYS A 1 89 ? 14.968 0.458 -3.946 1.00 91.88 89 LYS A N 1
ATOM 696 C CA . LYS A 1 89 ? 14.467 1.430 -2.968 1.00 91.88 89 LYS A CA 1
ATOM 697 C C . LYS A 1 89 ? 12.952 1.577 -3.124 1.00 91.88 89 LYS A C 1
ATOM 699 O O . LYS A 1 89 ? 12.442 2.625 -3.501 1.00 91.88 89 LYS A O 1
ATOM 704 N N . SER A 1 90 ? 12.245 0.501 -2.814 1.00 91.38 90 SER A N 1
ATOM 705 C CA . SER A 1 90 ? 10.793 0.397 -2.812 1.00 91.38 90 SER A CA 1
ATOM 706 C C . SER A 1 90 ? 10.378 -0.326 -1.540 1.00 91.38 90 SER A C 1
ATOM 708 O O . SER A 1 90 ? 10.922 -1.387 -1.223 1.00 91.38 90 SER A O 1
ATOM 710 N N . VAL A 1 91 ? 9.448 0.264 -0.796 1.00 92.56 91 VAL A N 1
ATOM 711 C CA . VAL A 1 91 ? 8.911 -0.307 0.440 1.00 92.56 91 VAL A CA 1
ATOM 712 C C . VAL A 1 91 ? 7.398 -0.236 0.377 1.00 92.56 91 VAL A C 1
ATOM 714 O O . VAL A 1 91 ? 6.825 0.839 0.201 1.00 92.56 91 VAL A O 1
ATOM 717 N N . VAL A 1 92 ? 6.753 -1.388 0.528 1.00 94.81 92 VAL A N 1
ATOM 718 C CA . VAL A 1 92 ? 5.298 -1.507 0.595 1.00 94.81 92 VAL A CA 1
ATOM 719 C C . VAL A 1 92 ? 4.920 -1.913 2.007 1.00 94.81 92 VAL A C 1
ATOM 721 O O . VAL A 1 92 ? 5.372 -2.944 2.503 1.00 94.81 92 VAL A O 1
ATOM 724 N N . VAL A 1 93 ? 4.083 -1.101 2.648 1.00 95.56 93 VAL A N 1
ATOM 725 C CA . VAL A 1 93 ? 3.552 -1.363 3.987 1.00 95.56 93 VAL A CA 1
ATOM 726 C C . VAL A 1 93 ? 2.066 -1.681 3.872 1.00 95.56 93 VAL A C 1
ATOM 728 O O . VAL A 1 93 ? 1.287 -0.856 3.395 1.00 95.56 93 VAL A O 1
ATOM 731 N N . GLY A 1 94 ? 1.673 -2.872 4.313 1.00 96.00 94 GLY A N 1
ATOM 732 C CA . GLY A 1 94 ? 0.285 -3.315 4.324 1.00 96.00 94 GLY A CA 1
ATOM 733 C C . GLY A 1 94 ? -0.401 -3.047 5.657 1.00 96.00 94 GLY A C 1
ATOM 734 O O . GLY A 1 94 ? 0.013 -3.576 6.690 1.00 96.00 94 GLY A O 1
ATOM 735 N N . ILE A 1 95 ? -1.480 -2.260 5.621 1.00 97.31 95 ILE A N 1
ATOM 736 C CA . ILE A 1 95 ? -2.364 -1.977 6.759 1.00 97.31 95 ILE A CA 1
ATOM 737 C C . ILE A 1 95 ? -3.835 -2.063 6.338 1.00 97.31 95 ILE A C 1
ATOM 739 O O . ILE A 1 95 ? -4.233 -1.539 5.299 1.00 97.31 95 ILE A O 1
ATOM 743 N N . ASP A 1 96 ? -4.678 -2.673 7.169 1.00 96.38 96 ASP A N 1
ATOM 744 C CA . ASP A 1 96 ? -6.087 -2.900 6.848 1.00 96.38 96 ASP A CA 1
ATOM 745 C C . ASP A 1 96 ? -7.037 -1.989 7.621 1.00 96.38 96 ASP A C 1
ATOM 747 O O . ASP A 1 96 ? -6.978 -1.938 8.844 1.00 96.38 96 ASP A O 1
ATOM 751 N N . ALA A 1 97 ? -7.948 -1.298 6.933 1.00 95.56 97 ALA A N 1
ATOM 752 C CA . ALA A 1 97 ? -8.968 -0.442 7.547 1.00 95.56 97 ALA A CA 1
ATOM 753 C C . ALA A 1 97 ? -10.200 -1.242 8.025 1.00 95.56 97 ALA A C 1
ATOM 755 O O . ALA A 1 97 ? -10.430 -2.375 7.602 1.00 95.56 97 ALA A O 1
ATOM 756 N N . ILE A 1 98 ? -11.008 -0.651 8.907 1.00 93.88 98 ILE A N 1
ATOM 757 C CA . ILE A 1 98 ? -12.339 -1.155 9.265 1.00 93.88 98 ILE A CA 1
ATOM 758 C C . ILE A 1 98 ? -13.257 -1.041 8.040 1.00 93.88 98 ILE A C 1
ATOM 760 O O . ILE A 1 98 ? -13.238 -0.033 7.335 1.00 93.88 98 ILE A O 1
ATOM 764 N N . CYS A 1 99 ? -14.084 -2.064 7.812 1.00 91.44 99 CYS A N 1
ATOM 765 C CA . CYS A 1 99 ? -15.185 -2.005 6.853 1.00 91.44 99 CYS A CA 1
ATOM 766 C C . CYS A 1 99 ? -16.418 -1.379 7.517 1.00 91.44 99 CYS A C 1
ATOM 768 O O . CYS A 1 99 ? -16.920 -1.913 8.506 1.00 91.44 99 CYS A O 1
ATOM 770 N N . TYR A 1 100 ? -16.908 -0.264 6.978 1.00 87.88 100 TYR A N 1
ATOM 771 C CA . TYR A 1 100 ? -18.053 0.474 7.520 1.00 87.88 100 TYR A CA 1
ATOM 772 C C . TYR A 1 100 ? -19.371 0.223 6.777 1.00 87.88 100 TYR A C 1
ATOM 774 O O . TYR A 1 100 ? -20.380 0.862 7.083 1.00 87.88 100 TYR A O 1
ATOM 782 N N . PHE A 1 101 ? -19.414 -0.713 5.825 1.00 76.94 101 PHE A N 1
ATOM 783 C CA . PHE A 1 101 ? -20.685 -1.135 5.236 1.00 76.94 101 PHE A CA 1
ATOM 784 C C . PHE A 1 101 ? -21.578 -1.772 6.311 1.00 76.94 101 PHE A C 1
ATOM 786 O O . PHE A 1 101 ? -21.222 -2.778 6.915 1.00 76.94 101 PHE A O 1
ATOM 793 N N . GLY A 1 102 ? -22.732 -1.147 6.571 1.00 62.53 102 GLY A N 1
ATOM 794 C CA . GLY A 1 102 ? -23.667 -1.564 7.622 1.00 62.53 102 GLY A CA 1
ATOM 795 C C . GLY A 1 102 ? -23.376 -1.008 9.024 1.00 62.53 102 GLY A C 1
ATOM 796 O O . GLY A 1 102 ? -24.094 -1.354 9.957 1.00 62.53 102 GLY A O 1
ATOM 797 N N . VAL A 1 103 ? -22.375 -0.130 9.193 1.00 62.84 103 VAL A N 1
ATOM 798 C CA . VAL A 1 103 ? -21.999 0.453 10.496 1.00 62.84 103 VAL A CA 1
ATOM 799 C C . VAL A 1 103 ? -22.003 1.984 10.420 1.00 62.84 103 VAL A C 1
ATOM 801 O O . VAL A 1 103 ? -21.205 2.589 9.709 1.00 62.84 103 VAL A O 1
ATOM 804 N N . ALA A 1 104 ? -22.886 2.637 11.181 1.00 62.09 104 ALA A N 1
ATOM 805 C CA . ALA A 1 104 ? -23.088 4.091 11.109 1.00 62.09 104 ALA A CA 1
ATOM 806 C C . ALA A 1 104 ? -22.002 4.933 11.820 1.00 62.09 104 ALA A C 1
ATOM 808 O O . ALA A 1 104 ? -21.871 6.130 11.561 1.00 62.09 104 ALA A O 1
ATOM 809 N N . CYS A 1 105 ? -21.207 4.337 12.714 1.00 79.56 105 CYS A N 1
ATOM 810 C CA . CYS A 1 105 ? -20.462 5.085 13.733 1.00 79.56 105 CYS A CA 1
ATOM 811 C C . CYS A 1 105 ? -18.946 5.172 13.476 1.00 79.56 105 CYS A C 1
ATOM 813 O O . CYS A 1 105 ? -18.143 4.835 14.341 1.00 79.56 105 CYS A O 1
ATOM 815 N N . GLN A 1 106 ? -18.504 5.646 12.306 1.00 86.44 106 GLN A N 1
ATOM 816 C CA . GLN A 1 106 ? -17.058 5.838 12.035 1.00 86.44 106 GLN A CA 1
ATOM 817 C C . GLN A 1 106 ? -16.396 6.854 12.981 1.00 86.44 106 GLN A C 1
ATOM 819 O O . GLN A 1 106 ? -15.199 6.781 13.237 1.00 86.44 106 GLN A O 1
ATOM 824 N N . SER A 1 107 ? -17.191 7.796 13.497 1.00 86.00 107 SER A N 1
ATOM 825 C CA . SER A 1 107 ? -16.760 8.837 14.435 1.00 86.00 107 SER A CA 1
ATOM 826 C C . SER A 1 107 ? -16.6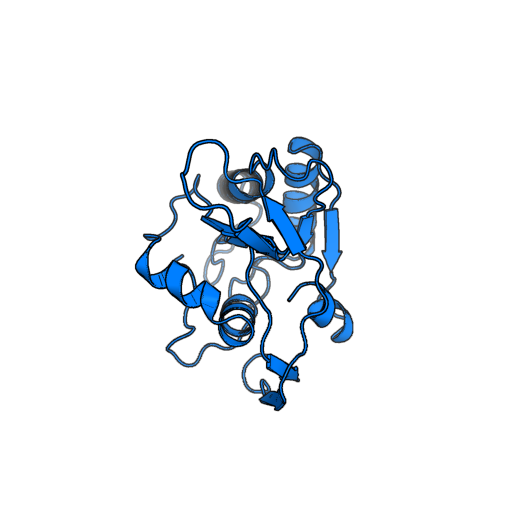95 8.363 15.891 1.00 86.00 107 SER A C 1
ATOM 828 O O . SER A 1 107 ? -16.373 9.157 16.772 1.00 86.00 107 SER A O 1
ATOM 830 N N . GLU A 1 108 ? -17.024 7.100 16.174 1.00 92.81 108 GLU A N 1
ATOM 831 C CA . GLU A 1 108 ? -16.891 6.547 17.518 1.00 92.81 108 GLU A CA 1
ATOM 832 C C . GLU A 1 108 ? -15.413 6.441 17.909 1.00 92.81 108 GLU A C 1
ATOM 834 O O . GLU A 1 108 ? -14.567 6.024 17.114 1.00 92.81 108 GLU A O 1
ATOM 839 N N . TRP A 1 109 ? -15.096 6.788 19.159 1.00 93.88 109 TRP A N 1
ATOM 840 C CA . TRP A 1 109 ? -13.717 6.780 19.645 1.00 93.88 109 TRP A CA 1
ATOM 841 C C . TRP A 1 109 ? -13.036 5.415 19.501 1.00 93.88 109 TRP A C 1
ATOM 843 O O . TRP A 1 109 ? -11.859 5.356 19.154 1.00 93.88 109 TRP A O 1
ATOM 853 N N . SER A 1 110 ? -13.761 4.316 19.720 1.00 94.38 110 SER A N 1
ATOM 854 C CA . SER A 1 110 ? -13.241 2.952 19.564 1.00 94.38 110 SER A CA 1
ATOM 855 C C . SER A 1 110 ? -12.707 2.702 18.144 1.00 94.38 110 SER A C 1
ATOM 857 O O . SER A 1 110 ? -11.596 2.192 17.975 1.00 94.38 110 SER A O 1
ATOM 859 N N . HIS A 1 111 ? -13.449 3.145 17.126 1.00 94.56 111 HIS A N 1
ATOM 860 C CA . HIS A 1 111 ? -13.074 3.055 15.719 1.00 94.56 111 HIS A CA 1
ATOM 861 C C . HIS A 1 111 ? -11.926 3.999 15.369 1.00 94.56 111 HIS A C 1
ATOM 863 O O . HIS A 1 111 ? -10.936 3.554 14.792 1.00 94.56 111 HIS A O 1
ATOM 869 N N . ILE A 1 112 ? -12.008 5.272 15.771 1.00 95.69 112 ILE A N 1
ATOM 870 C CA . ILE A 1 112 ? -10.932 6.250 15.543 1.00 95.69 112 ILE A CA 1
ATOM 871 C C . ILE A 1 112 ? -9.620 5.736 16.148 1.00 95.69 112 ILE A C 1
ATOM 873 O O . ILE A 1 112 ? -8.594 5.689 15.469 1.00 95.69 112 ILE A O 1
ATOM 877 N N . ARG A 1 113 ? -9.659 5.278 17.404 1.00 96.50 113 ARG A N 1
ATOM 878 C CA . ARG A 1 113 ? -8.499 4.734 18.113 1.00 96.50 113 ARG A CA 1
ATOM 879 C C . ARG A 1 113 ? -7.924 3.512 17.403 1.00 96.50 113 ARG A C 1
ATOM 881 O O . ARG A 1 113 ? -6.707 3.422 17.264 1.00 96.50 113 ARG A O 1
ATOM 888 N N . ARG A 1 114 ? -8.767 2.577 16.950 1.00 96.38 114 ARG A N 1
ATOM 889 C CA . ARG A 1 114 ? -8.321 1.398 16.189 1.00 96.38 114 ARG A CA 1
ATOM 890 C C . ARG A 1 114 ? -7.566 1.823 14.934 1.00 96.38 114 ARG A C 1
ATOM 892 O O . ARG A 1 114 ? -6.491 1.296 14.671 1.00 96.38 114 ARG A O 1
ATOM 899 N N . GLU A 1 115 ? -8.106 2.768 14.175 1.00 97.44 115 GLU A N 1
ATOM 900 C CA . GLU A 1 115 ? -7.504 3.212 12.917 1.00 97.44 115 GLU A CA 1
ATOM 901 C C . GLU A 1 115 ? -6.197 3.985 13.120 1.00 97.44 115 GLU A C 1
ATOM 903 O O . GLU A 1 115 ? -5.255 3.774 12.359 1.00 97.44 115 GLU A O 1
ATOM 908 N N . ILE A 1 116 ? -6.093 4.795 14.181 1.00 97.62 116 ILE A N 1
ATOM 909 C CA . ILE A 1 116 ? -4.828 5.430 14.589 1.00 97.62 116 ILE A CA 1
ATOM 910 C C . ILE A 1 116 ? -3.779 4.365 14.909 1.00 97.62 116 ILE A C 1
ATOM 912 O O . ILE A 1 116 ? -2.664 4.431 14.400 1.00 97.62 116 ILE A O 1
ATOM 916 N N . ILE A 1 117 ? -4.132 3.368 15.726 1.00 97.12 117 ILE A N 1
ATOM 917 C CA . ILE A 1 117 ? -3.219 2.286 16.119 1.00 97.12 117 ILE A CA 1
ATOM 918 C C . ILE A 1 117 ? -2.741 1.503 14.900 1.00 97.12 117 ILE A C 1
ATOM 920 O O . ILE A 1 117 ? -1.550 1.235 14.776 1.00 97.12 117 ILE A O 1
ATOM 924 N N . LYS A 1 118 ? -3.655 1.166 13.990 1.00 97.81 118 LYS A N 1
ATOM 925 C CA . LYS A 1 118 ? -3.332 0.437 12.766 1.00 97.81 118 LYS A CA 1
ATOM 926 C C . LYS A 1 118 ? -2.403 1.240 11.853 1.00 97.81 118 LYS A C 1
ATOM 928 O O . LYS A 1 118 ? -1.416 0.694 11.371 1.00 97.81 118 LYS A O 1
ATOM 933 N N . ALA A 1 119 ? -2.679 2.528 11.652 1.00 97.75 119 ALA A N 1
ATOM 934 C CA . ALA A 1 119 ? -1.789 3.402 10.893 1.00 97.75 119 ALA A CA 1
ATOM 935 C C . ALA A 1 119 ? -0.410 3.513 11.567 1.00 97.75 119 ALA A C 1
ATOM 937 O O . ALA A 1 119 ? 0.610 3.388 10.894 1.00 97.75 119 ALA A O 1
ATOM 938 N N . CYS A 1 120 ? -0.358 3.646 12.897 1.00 96.50 120 CYS A N 1
ATOM 939 C CA . CYS A 1 120 ? 0.901 3.642 13.640 1.00 96.50 120 CYS A CA 1
ATOM 940 C C . CYS A 1 120 ? 1.674 2.326 13.473 1.00 96.50 120 CYS A C 1
ATOM 942 O O . CYS A 1 120 ? 2.880 2.383 13.266 1.00 96.50 120 CYS A O 1
ATOM 944 N N . ALA A 1 121 ? 1.010 1.164 13.490 1.00 95.81 121 ALA A N 1
ATOM 945 C CA . ALA A 1 121 ? 1.666 -0.132 13.294 1.00 95.81 121 ALA A CA 1
ATOM 946 C C . ALA A 1 121 ? 2.452 -0.197 11.972 1.00 95.81 121 ALA A C 1
ATOM 948 O O . ALA A 1 121 ? 3.552 -0.740 11.939 1.00 95.81 121 ALA A O 1
ATOM 949 N N . GLY A 1 122 ? 1.928 0.409 10.900 1.00 95.31 122 GLY A N 1
ATOM 950 C CA . GLY A 1 122 ? 2.648 0.530 9.631 1.00 95.31 122 GLY A CA 1
ATOM 951 C C . GLY A 1 122 ? 3.685 1.658 9.615 1.00 95.31 122 GLY A C 1
ATOM 952 O O . GLY A 1 122 ? 4.805 1.484 9.140 1.00 95.31 122 GLY A O 1
ATOM 953 N N . PHE A 1 123 ? 3.338 2.838 10.133 1.00 94.69 123 PHE A N 1
ATOM 954 C CA . PHE A 1 123 ? 4.172 4.038 9.995 1.00 94.69 123 PHE A CA 1
ATOM 955 C C . PHE A 1 123 ? 5.413 4.023 10.887 1.00 94.69 123 PHE A C 1
ATOM 957 O O . PHE A 1 123 ? 6.457 4.543 10.485 1.00 94.69 123 PHE A O 1
ATOM 964 N N . PHE A 1 124 ? 5.333 3.378 12.051 1.00 91.56 124 PHE A N 1
ATOM 965 C CA . PHE A 1 124 ? 6.447 3.222 12.989 1.00 91.56 124 PHE A CA 1
ATOM 966 C C . PHE A 1 124 ? 7.444 2.140 12.570 1.00 91.56 124 PHE A C 1
ATOM 968 O O . PHE A 1 124 ? 8.377 1.869 13.322 1.00 91.56 124 PHE A O 1
ATOM 975 N N . TYR A 1 125 ? 7.283 1.537 11.385 1.00 84.12 125 TYR A N 1
ATOM 976 C CA . TYR A 1 125 ? 8.251 0.581 10.866 1.00 84.12 125 TYR A CA 1
ATOM 977 C C . TYR A 1 125 ? 9.683 1.163 10.944 1.00 84.12 125 TYR A C 1
ATOM 979 O O . TYR A 1 125 ? 9.945 2.212 10.325 1.00 84.12 125 TYR A O 1
ATOM 987 N N . PRO A 1 126 ? 10.582 0.528 11.728 1.00 72.06 126 PRO A N 1
ATOM 988 C CA . PRO A 1 126 ? 11.899 1.058 12.039 1.00 72.06 126 PRO A CA 1
ATOM 989 C C . PRO A 1 126 ? 12.874 0.695 10.922 1.00 72.06 126 PRO A C 1
ATOM 991 O O . PRO A 1 126 ? 13.703 -0.202 11.069 1.00 72.06 126 PRO A O 1
ATOM 994 N N . ASP A 1 127 ? 12.774 1.386 9.788 1.00 68.69 127 ASP A N 1
ATOM 995 C CA . ASP A 1 127 ? 13.786 1.228 8.753 1.00 68.69 127 ASP A CA 1
ATOM 996 C C . ASP A 1 127 ? 15.060 1.994 9.135 1.00 68.69 127 ASP A C 1
ATOM 998 O O . ASP A 1 127 ? 15.153 3.211 8.971 1.00 68.69 127 ASP A O 1
ATOM 1002 N N . GLN A 1 128 ? 16.055 1.272 9.653 1.00 64.06 128 GLN A N 1
ATOM 1003 C CA . GLN A 1 128 ? 17.378 1.830 9.946 1.00 64.06 128 GLN A CA 1
ATOM 1004 C C . GLN A 1 128 ? 18.221 2.056 8.684 1.00 64.06 128 GLN A C 1
ATOM 1006 O O . GLN A 1 128 ? 19.236 2.746 8.742 1.00 64.06 128 GLN A O 1
ATOM 1011 N N . THR A 1 129 ? 17.819 1.483 7.547 1.00 63.72 129 THR A N 1
ATOM 1012 C CA . THR A 1 129 ? 18.598 1.521 6.303 1.00 63.72 129 THR A CA 1
ATOM 1013 C C . THR A 1 129 ? 18.343 2.795 5.498 1.00 63.72 129 THR A C 1
ATOM 1015 O O . THR A 1 129 ? 19.236 3.291 4.816 1.00 63.72 129 THR A O 1
ATOM 1018 N N . CYS A 1 130 ? 17.173 3.424 5.666 1.00 62.22 130 CYS A N 1
ATOM 1019 C CA . CYS A 1 130 ? 16.888 4.714 5.048 1.00 62.22 130 CYS A CA 1
ATOM 1020 C C . CYS A 1 130 ? 16.029 5.602 5.965 1.00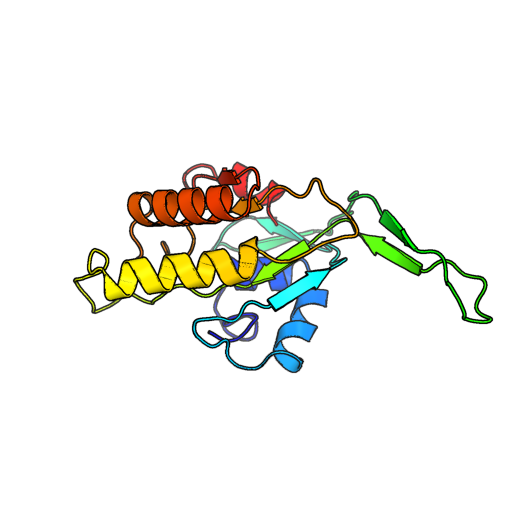 62.22 130 CYS A C 1
ATOM 1022 O O . CYS A 1 130 ? 14.801 5.605 5.934 1.00 62.22 130 CYS A O 1
ATOM 1024 N N . LEU A 1 131 ? 16.710 6.423 6.768 1.00 65.25 131 LEU A N 1
ATOM 1025 C CA . LEU A 1 131 ? 16.104 7.358 7.730 1.00 65.25 131 LEU A CA 1
ATOM 1026 C C . LEU A 1 131 ? 15.212 8.445 7.088 1.00 65.25 131 LEU A C 1
ATOM 1028 O O . LEU A 1 131 ? 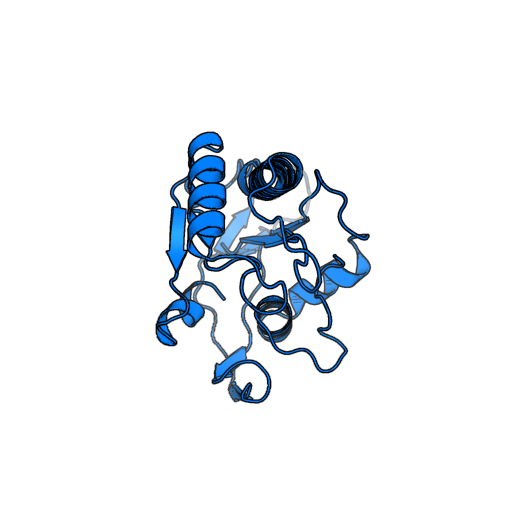14.550 9.190 7.801 1.00 65.25 131 LEU A O 1
ATOM 1032 N N . GLY A 1 132 ? 15.206 8.561 5.755 1.00 77.00 132 GLY A N 1
ATOM 1033 C CA . GLY A 1 132 ? 14.501 9.607 5.009 1.00 77.00 132 GLY A CA 1
ATOM 1034 C C . GLY A 1 132 ? 13.187 9.178 4.350 1.00 77.00 132 GLY A C 1
ATOM 1035 O O . GLY A 1 132 ? 12.638 9.958 3.569 1.00 77.00 132 GLY A O 1
ATOM 1036 N N . TRP A 1 133 ? 12.690 7.959 4.596 1.00 86.56 133 TRP A N 1
ATOM 1037 C CA . TRP A 1 133 ? 11.435 7.510 3.988 1.00 86.56 133 TRP A CA 1
ATOM 1038 C C . TRP A 1 133 ? 10.258 8.405 4.380 1.00 86.56 133 TRP A C 1
ATOM 1040 O O . TRP A 1 133 ? 9.936 8.576 5.557 1.00 86.56 133 TRP A O 1
ATOM 1050 N N . LYS A 1 134 ? 9.562 8.901 3.358 1.00 91.50 134 LYS A N 1
ATOM 1051 C CA . LYS A 1 134 ? 8.273 9.579 3.499 1.00 91.50 134 LYS A CA 1
ATOM 1052 C C . LYS A 1 134 ? 7.144 8.565 3.374 1.00 91.50 134 LYS A C 1
ATOM 1054 O O . LYS A 1 134 ? 7.268 7.576 2.653 1.00 91.50 134 LYS A O 1
ATOM 1059 N N . ILE A 1 135 ? 6.023 8.826 4.033 1.00 93.81 135 ILE A N 1
ATOM 1060 C CA . ILE A 1 135 ? 4.812 8.018 3.892 1.00 93.81 135 ILE A CA 1
ATOM 1061 C C . ILE A 1 135 ? 4.062 8.511 2.657 1.00 93.81 135 ILE A C 1
ATOM 1063 O O . ILE A 1 135 ? 3.516 9.613 2.657 1.00 93.81 135 ILE A O 1
ATOM 1067 N N . GLY A 1 136 ? 4.027 7.697 1.606 1.00 94.44 136 GLY A N 1
ATOM 1068 C CA . GLY A 1 136 ? 3.136 7.897 0.467 1.00 94.44 136 GLY A CA 1
ATOM 1069 C C . GLY A 1 136 ? 1.816 7.161 0.690 1.00 94.44 136 GLY A C 1
ATOM 1070 O O . GLY A 1 136 ? 1.813 5.939 0.795 1.00 94.44 136 GLY A O 1
ATOM 1071 N N . THR A 1 137 ? 0.696 7.881 0.774 1.00 95.75 137 THR A N 1
ATOM 1072 C CA . THR A 1 137 ? -0.634 7.284 0.994 1.00 95.75 137 THR A CA 1
ATOM 1073 C C . THR A 1 137 ? -1.741 8.063 0.273 1.00 95.75 137 THR A C 1
ATOM 1075 O O . THR A 1 137 ? -1.482 9.032 -0.438 1.00 95.75 137 THR A O 1
ATOM 1078 N N . GLY A 1 138 ? -2.997 7.663 0.460 1.00 94.81 138 GLY A N 1
ATOM 1079 C CA . GLY A 1 138 ? -4.174 8.373 -0.028 1.00 94.81 138 GLY A CA 1
ATOM 1080 C C . GLY A 1 138 ? -5.416 8.029 0.788 1.00 94.81 138 GLY A C 1
ATOM 1081 O O . GLY A 1 138 ? -5.357 7.883 2.012 1.00 94.81 138 GLY A O 1
ATOM 1082 N N . ASN A 1 139 ? -6.544 7.870 0.094 1.00 94.81 139 ASN A N 1
ATOM 1083 C CA . ASN A 1 139 ? -7.866 7.594 0.669 1.00 94.81 139 ASN A CA 1
ATOM 1084 C C . ASN A 1 139 ? -8.002 6.154 1.225 1.00 94.81 139 ASN A C 1
ATOM 1086 O O . ASN A 1 139 ? -8.874 5.384 0.812 1.00 94.81 139 ASN A O 1
ATOM 1090 N N . TRP A 1 140 ? -7.131 5.791 2.171 1.00 95.69 140 TRP A N 1
ATOM 1091 C CA . TRP A 1 140 ? -7.060 4.482 2.819 1.00 95.69 140 TRP A CA 1
ATOM 1092 C C . TRP A 1 140 ? -8.402 4.092 3.443 1.00 95.69 140 TRP A C 1
ATOM 1094 O O . TRP A 1 140 ? -8.953 4.792 4.295 1.00 95.69 140 TRP A O 1
ATOM 1104 N N . GLY A 1 141 ? -8.950 2.965 2.988 1.00 92.94 141 GLY A N 1
ATOM 1105 C CA . GLY A 1 141 ? -10.226 2.438 3.465 1.00 92.94 141 GLY A CA 1
ATOM 1106 C C . GLY A 1 141 ? -11.461 3.267 3.103 1.00 92.94 141 GLY A C 1
ATOM 1107 O O . GLY A 1 141 ? -12.505 3.064 3.709 1.00 92.94 141 GLY A O 1
ATOM 1108 N N . CYS A 1 142 ? -11.380 4.194 2.143 1.00 92.56 142 CYS A N 1
ATOM 1109 C CA . CYS A 1 142 ? -12.520 5.055 1.790 1.00 92.56 142 CYS A CA 1
ATOM 1110 C C . CYS A 1 142 ? -13.350 4.558 0.597 1.00 92.56 142 CYS A C 1
ATOM 1112 O O . CYS A 1 142 ? -14.459 5.032 0.390 1.00 92.56 142 CYS A O 1
ATOM 1114 N N . GLY A 1 143 ? -12.813 3.637 -0.208 1.00 88.12 143 GLY A N 1
ATOM 1115 C CA . GLY A 1 143 ? -13.520 3.043 -1.348 1.00 88.12 143 GLY A CA 1
ATOM 1116 C C . GLY A 1 143 ? -14.453 1.917 -0.903 1.00 88.12 143 GLY A C 1
ATOM 1117 O O . GLY A 1 143 ? -15.449 2.144 -0.225 1.00 88.12 143 GLY A O 1
ATOM 1118 N N . VAL A 1 144 ? -14.074 0.675 -1.210 1.00 86.19 144 VAL A N 1
ATOM 1119 C CA . VAL A 1 144 ? -14.825 -0.553 -0.867 1.00 86.19 144 VAL A CA 1
ATOM 1120 C C . VAL A 1 144 ? -14.989 -0.821 0.637 1.00 86.19 144 VAL A C 1
ATOM 1122 O O . VAL A 1 144 ? -15.617 -1.798 1.019 1.00 86.19 144 VAL A O 1
ATOM 1125 N N . LEU A 1 145 ? -14.423 0.017 1.506 1.00 89.19 145 LEU A N 1
ATOM 1126 C CA . LEU A 1 145 ? -14.588 -0.079 2.961 1.00 89.19 145 LEU A CA 1
ATOM 1127 C C . LEU A 1 145 ? -15.435 1.072 3.536 1.00 89.19 145 LEU A C 1
ATOM 1129 O O . LEU A 1 145 ? -15.760 1.053 4.721 1.00 89.19 145 LEU A O 1
ATOM 1133 N N . GLY A 1 146 ? -15.831 2.052 2.714 1.00 90.38 146 GLY A N 1
ATOM 1134 C CA . GLY A 1 146 ? -16.800 3.091 3.075 1.00 90.38 146 GLY A CA 1
ATOM 1135 C C . GLY A 1 146 ? -16.314 4.154 4.067 1.00 90.38 146 GLY A C 1
ATOM 1136 O O . GLY A 1 146 ? -17.133 4.897 4.602 1.00 90.38 146 GLY A O 1
ATOM 1137 N N . GLY A 1 147 ? -15.014 4.237 4.355 1.00 92.38 147 GLY A N 1
ATOM 1138 C CA . GLY A 1 147 ? -14.435 5.257 5.232 1.00 92.38 147 GLY A CA 1
ATOM 1139 C C . GLY A 1 147 ? -14.601 6.690 4.706 1.00 92.38 147 GLY A C 1
ATOM 1140 O O . GLY A 1 147 ? -14.532 6.932 3.503 1.00 92.38 147 GLY A O 1
ATOM 1141 N N . LYS A 1 148 ? -14.773 7.663 5.607 1.00 92.38 148 LYS A N 1
ATOM 1142 C CA . LYS A 1 148 ? -14.789 9.094 5.251 1.00 92.38 148 LYS A CA 1
ATOM 1143 C C . LYS A 1 148 ? -13.367 9.608 4.948 1.00 92.38 148 LYS A C 1
ATOM 1145 O O . LYS A 1 148 ? -12.536 9.573 5.864 1.00 92.38 148 LYS A O 1
ATOM 1150 N N . PRO A 1 149 ? -13.076 10.116 3.731 1.00 93.06 149 PRO A N 1
ATOM 1151 C CA . PRO A 1 149 ? -11.740 10.589 3.352 1.00 93.06 149 PRO A CA 1
ATOM 1152 C C . PRO A 1 149 ? -11.154 11.642 4.289 1.00 93.06 149 PRO A C 1
ATOM 1154 O O . PRO A 1 149 ? -9.977 11.568 4.627 1.00 93.06 149 PRO A O 1
ATOM 1157 N N . GLU A 1 150 ? -11.965 12.584 4.764 1.00 94.56 150 GLU A N 1
ATOM 1158 C CA . GLU A 1 150 ? -11.527 13.678 5.635 1.00 94.56 150 GLU A CA 1
ATOM 1159 C C . GLU A 1 150 ? -11.069 13.145 6.997 1.00 94.56 150 GLU A C 1
ATOM 1161 O O . GLU A 1 150 ? -10.009 13.514 7.501 1.00 94.56 150 GLU A O 1
ATOM 1166 N N . LEU A 1 151 ? -11.836 12.214 7.573 1.00 94.81 151 LEU A N 1
ATOM 1167 C CA . LEU A 1 151 ? -11.483 11.565 8.835 1.00 94.81 151 LEU A CA 1
ATOM 1168 C C . LEU A 1 151 ? -10.229 10.696 8.672 1.00 94.81 151 LEU A C 1
ATOM 1170 O O . LEU A 1 151 ? -9.329 10.734 9.511 1.00 94.81 151 LEU A O 1
ATOM 1174 N N . LYS A 1 152 ? -10.145 9.932 7.578 1.00 96.25 152 LYS A N 1
ATOM 1175 C CA . LYS A 1 152 ? -8.995 9.073 7.268 1.00 96.25 152 LYS A CA 1
ATOM 1176 C C . LYS A 1 152 ? -7.724 9.863 6.990 1.00 96.25 152 LYS A C 1
ATOM 1178 O O . LYS A 1 152 ? -6.648 9.405 7.371 1.00 96.25 152 LYS A O 1
ATOM 1183 N N . PHE A 1 153 ? -7.834 11.036 6.378 1.00 97.00 153 PHE A N 1
ATOM 1184 C CA . PHE A 1 153 ? -6.726 11.970 6.229 1.00 97.00 153 PHE A CA 1
ATOM 1185 C C . PHE A 1 153 ? -6.206 12.417 7.598 1.00 97.00 153 PHE A C 1
ATOM 1187 O O . PHE A 1 153 ? -5.020 12.247 7.873 1.00 97.00 153 PHE A O 1
ATOM 1194 N N . LEU A 1 154 ? -7.084 12.907 8.484 1.00 97.75 154 LEU A N 1
ATOM 1195 C CA . LEU A 1 154 ? -6.687 13.361 9.823 1.00 97.75 154 LEU A CA 1
ATOM 1196 C C . LEU A 1 154 ? -6.024 12.243 10.635 1.00 97.75 154 LEU A C 1
ATOM 1198 O O . LEU A 1 154 ? -4.989 12.469 11.255 1.00 97.75 154 LEU A O 1
ATOM 1202 N N . ILE A 1 155 ? -6.581 11.028 10.596 1.00 97.81 155 ILE A N 1
ATOM 1203 C CA . ILE A 1 155 ? -6.004 9.853 11.264 1.00 97.81 155 ILE A CA 1
ATOM 1204 C C . ILE A 1 155 ? -4.584 9.584 10.760 1.00 97.81 155 ILE A C 1
ATOM 1206 O O . ILE A 1 155 ? -3.658 9.482 11.562 1.00 97.81 155 ILE A O 1
ATOM 1210 N N . GLN A 1 156 ? -4.397 9.507 9.441 1.00 98.06 156 GLN A N 1
ATOM 1211 C CA . GLN A 1 156 ? -3.085 9.226 8.860 1.00 98.06 156 GLN A CA 1
ATOM 1212 C C . GLN A 1 156 ? -2.086 10.354 9.129 1.00 98.06 156 GLN A C 1
ATOM 1214 O O . GLN A 1 156 ? -0.927 10.080 9.426 1.00 98.06 156 GLN A O 1
ATOM 1219 N N . TRP A 1 157 ? -2.526 11.612 9.087 1.00 97.94 157 TRP A N 1
ATOM 1220 C CA . TRP A 1 157 ? -1.673 12.760 9.381 1.00 97.94 157 TRP A CA 1
ATOM 1221 C C . TRP A 1 157 ? -1.202 12.779 10.837 1.00 97.94 157 TRP A C 1
ATOM 1223 O O . TRP A 1 157 ? -0.011 12.973 11.092 1.00 97.94 157 TRP A O 1
ATOM 1233 N N . MET A 1 158 ? -2.093 12.485 11.789 1.00 98.00 158 MET A N 1
ATOM 1234 C CA . MET A 1 158 ? -1.722 12.331 13.198 1.00 98.00 158 MET A CA 1
ATOM 1235 C C . MET A 1 158 ? -0.730 11.181 13.393 1.00 98.00 158 MET A C 1
ATOM 1237 O O . MET A 1 158 ? 0.312 11.376 14.014 1.00 98.00 158 MET A O 1
ATOM 1241 N N . SER A 1 159 ? -1.010 10.000 12.834 1.00 97.44 159 SER A N 1
ATOM 1242 C CA . SER A 1 159 ? -0.122 8.838 12.955 1.00 97.44 159 SER A CA 1
ATOM 1243 C C . SER A 1 159 ? 1.253 9.081 12.322 1.00 97.44 159 SER A C 1
ATOM 1245 O O . SER A 1 159 ? 2.260 8.670 12.891 1.00 97.44 159 SER A O 1
ATOM 1247 N N . ALA A 1 160 ? 1.320 9.774 11.180 1.00 95.81 160 ALA A N 1
ATOM 1248 C CA . ALA A 1 160 ? 2.580 10.141 10.532 1.00 95.81 160 ALA A CA 1
ATOM 1249 C C . ALA A 1 160 ? 3.385 11.143 11.374 1.00 95.81 160 ALA A C 1
ATOM 1251 O O . ALA A 1 160 ? 4.587 10.963 11.567 1.00 95.81 160 ALA A O 1
ATOM 1252 N N . THR A 1 161 ? 2.704 12.141 11.949 1.00 95.88 161 THR A N 1
ATOM 1253 C CA . THR A 1 161 ? 3.311 13.114 12.870 1.00 95.88 161 THR A CA 1
ATOM 1254 C C . 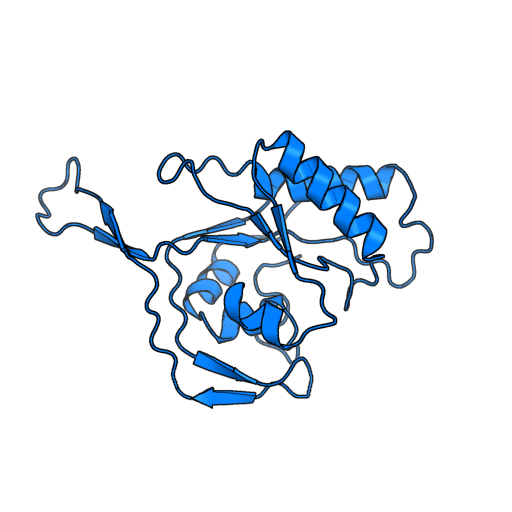THR A 1 161 ? 3.885 12.420 14.105 1.00 95.88 161 THR A C 1
ATOM 1256 O O . THR A 1 161 ? 5.019 12.693 14.488 1.00 95.88 161 THR A O 1
ATOM 1259 N N . LEU A 1 162 ? 3.147 11.474 14.698 1.00 95.31 162 LEU A N 1
ATOM 1260 C CA . LEU A 1 162 ? 3.626 10.677 15.834 1.00 95.31 162 LEU A CA 1
ATOM 1261 C C . LEU A 1 162 ? 4.839 9.812 15.469 1.00 95.31 162 LEU A C 1
ATOM 1263 O O . LEU A 1 162 ? 5.723 9.629 16.301 1.00 95.31 162 LEU A O 1
ATOM 1267 N N . ALA A 1 163 ? 4.892 9.300 14.238 1.00 92.56 163 ALA A N 1
ATOM 1268 C CA . ALA A 1 163 ? 6.025 8.533 13.727 1.00 92.56 163 ALA A CA 1
ATOM 1269 C C . ALA A 1 163 ? 7.233 9.409 13.341 1.00 92.56 163 ALA A C 1
ATOM 1271 O O . ALA A 1 163 ? 8.275 8.867 12.975 1.00 92.56 163 ALA A O 1
ATOM 1272 N N . GLY A 1 164 ? 7.103 10.742 13.372 1.00 92.31 164 GLY A N 1
ATOM 1273 C CA . GLY A 1 164 ? 8.143 11.668 12.921 1.00 92.31 164 GLY A CA 1
ATOM 1274 C C . GLY A 1 164 ? 8.419 11.597 11.415 1.00 92.31 164 GLY A C 1
ATOM 1275 O O . GLY A 1 164 ? 9.551 11.830 10.999 1.00 92.31 164 GLY A O 1
ATOM 1276 N N . LYS A 1 165 ? 7.416 11.242 10.598 1.00 91.31 165 LYS A N 1
ATOM 1277 C CA . LYS A 1 165 ? 7.556 11.054 9.145 1.00 91.31 165 LYS A CA 1
ATOM 1278 C C . LYS A 1 165 ? 6.718 12.054 8.354 1.00 91.31 165 LYS A C 1
ATOM 1280 O O . LYS A 1 165 ? 5.558 12.308 8.678 1.00 91.31 165 LYS A O 1
ATOM 1285 N N . ASP A 1 166 ? 7.286 12.549 7.256 1.00 93.56 166 ASP A N 1
ATOM 1286 C CA . ASP A 1 166 ? 6.559 13.346 6.266 1.00 93.56 166 ASP A CA 1
ATOM 1287 C C . ASP A 1 166 ? 5.444 12.516 5.611 1.00 93.56 166 ASP A C 1
ATOM 1289 O O . ASP A 1 166 ? 5.672 11.376 5.195 1.00 93.56 166 ASP A O 1
ATOM 1293 N N . LEU A 1 167 ? 4.261 13.114 5.444 1.00 94.44 167 LEU A N 1
ATOM 1294 C CA . LEU A 1 167 ? 3.122 12.502 4.760 1.00 94.44 167 LEU A CA 1
ATOM 1295 C C . LEU A 1 167 ? 2.915 13.134 3.379 1.00 94.44 167 LEU A C 1
ATOM 1297 O O . LEU A 1 167 ? 2.604 14.317 3.267 1.00 94.44 167 LEU A O 1
ATOM 1301 N N . THR A 1 168 ? 3.027 12.331 2.324 1.00 94.94 168 THR A N 1
ATOM 1302 C CA . THR A 1 168 ? 2.583 12.690 0.972 1.00 94.94 168 THR A CA 1
ATOM 1303 C C . THR A 1 168 ? 1.223 12.046 0.729 1.00 94.94 168 THR A C 1
ATOM 1305 O O . THR A 1 168 ? 1.116 10.824 0.624 1.00 94.94 168 THR A O 1
ATOM 1308 N N . TYR A 1 169 ? 0.173 12.866 0.675 1.00 94.06 169 TYR A N 1
ATOM 1309 C CA . TYR A 1 169 ? -1.205 12.396 0.539 1.00 94.06 169 TYR A CA 1
ATOM 1310 C C . TYR A 1 169 ? -1.740 12.620 -0.876 1.00 94.06 169 TYR A C 1
ATOM 1312 O O . TYR A 1 169 ? -1.766 13.745 -1.375 1.00 94.06 169 TYR A O 1
ATOM 1320 N N . HIS A 1 170 ? -2.215 11.552 -1.510 1.00 90.00 170 HIS A N 1
ATOM 1321 C CA . HIS A 1 170 ? -2.731 11.570 -2.872 1.00 90.00 170 HIS A CA 1
ATOM 1322 C C . HIS A 1 170 ? -4.265 11.546 -2.854 1.00 90.00 170 HIS A C 1
ATOM 1324 O O . HIS A 1 170 ? -4.892 10.571 -2.433 1.00 90.00 170 HIS A O 1
ATOM 1330 N N . LEU A 1 171 ? -4.880 12.640 -3.312 1.00 84.00 171 LEU A N 1
ATOM 1331 C CA . LEU A 1 171 ? -6.333 12.754 -3.438 1.00 84.00 171 LEU A CA 1
ATOM 1332 C C . LEU A 1 171 ? -6.813 11.944 -4.649 1.00 84.00 171 LEU A C 1
ATOM 1334 O O . LEU A 1 171 ? -6.355 12.141 -5.773 1.00 84.00 171 LEU A O 1
ATOM 1338 N N . CYS A 1 172 ? -7.771 11.044 -4.425 1.00 63.78 172 CYS A N 1
ATOM 1339 C CA . CYS A 1 172 ? -8.262 10.092 -5.430 1.00 63.78 172 CYS A CA 1
ATOM 1340 C C . CYS A 1 172 ? -9.032 10.741 -6.608 1.00 63.78 172 CYS A C 1
ATOM 1342 O O . CYS A 1 172 ? -9.453 10.043 -7.522 1.00 63.78 172 CYS A O 1
ATOM 1344 N N . SER A 1 173 ? -9.217 12.068 -6.619 1.00 52.53 173 SER A N 1
ATOM 1345 C CA . SER A 1 173 ? -9.865 12.797 -7.720 1.00 52.53 173 SER A CA 1
ATOM 1346 C C . SER A 1 173 ? -8.964 13.005 -8.942 1.00 52.53 173 SER A C 1
ATOM 1348 O O . SER A 1 173 ? -9.451 13.432 -9.987 1.00 52.53 173 SER A O 1
ATOM 1350 N N . VAL A 1 174 ? -7.666 12.696 -8.846 1.00 41.31 174 VAL A N 1
ATOM 1351 C CA . VAL A 1 174 ? -6.717 12.872 -9.949 1.00 41.31 174 VAL A CA 1
ATOM 1352 C C . VAL A 1 174 ? -6.124 11.515 -10.330 1.00 41.31 174 VAL A C 1
ATOM 1354 O O . VAL A 1 174 ? -5.227 11.004 -9.662 1.00 41.31 174 VAL A O 1
ATOM 1357 N N . PHE A 1 175 ? -6.603 10.932 -11.435 1.00 40.94 175 PHE A N 1
ATOM 1358 C CA . PHE A 1 175 ? -6.109 9.664 -12.003 1.00 40.94 175 PHE A CA 1
ATOM 1359 C C . PHE A 1 175 ? -4.571 9.608 -12.149 1.00 40.94 175 PHE A C 1
ATOM 1361 O O . PHE A 1 175 ? -3.981 8.534 -12.078 1.00 40.94 175 PHE A O 1
ATOM 1368 N N . SER A 1 176 ? -3.897 10.754 -12.308 1.00 39.41 176 SER A N 1
ATOM 1369 C CA . SER A 1 176 ? -2.436 10.830 -12.452 1.00 39.41 176 SER A CA 1
ATOM 1370 C C . SER A 1 176 ? -1.652 10.628 -11.148 1.00 39.41 176 SER A C 1
ATOM 1372 O O . SER A 1 176 ? -0.460 10.326 -11.202 1.00 39.41 176 SER A O 1
ATOM 1374 N N . ALA A 1 177 ? -2.286 10.767 -9.978 1.00 38.03 177 ALA A N 1
ATOM 1375 C CA . ALA A 1 177 ? -1.597 10.709 -8.689 1.00 38.03 177 ALA A CA 1
ATOM 1376 C C . ALA A 1 177 ? -1.245 9.273 -8.253 1.00 38.03 177 ALA A C 1
ATOM 1378 O O . ALA A 1 177 ? -0.292 9.094 -7.495 1.00 38.03 177 ALA A O 1
ATOM 1379 N N . TRP A 1 178 ? -1.962 8.261 -8.756 1.00 48.47 178 TRP A N 1
ATOM 1380 C CA . TRP A 1 178 ? -1.772 6.849 -8.392 1.00 48.47 178 TRP A CA 1
ATOM 1381 C C . TRP A 1 178 ? -0.549 6.200 -9.048 1.00 48.47 178 TRP A C 1
ATOM 1383 O O . TRP A 1 178 ? 0.093 5.356 -8.428 1.00 48.47 178 TRP A O 1
ATOM 1393 N N . TYR A 1 179 ? -0.155 6.648 -10.247 1.00 45.09 179 TYR A N 1
ATOM 1394 C CA . TYR A 1 179 ? 1.009 6.110 -10.969 1.00 45.09 179 TYR A CA 1
ATOM 1395 C C . TYR A 1 179 ? 2.335 6.259 -10.222 1.00 45.09 179 TYR A C 1
ATOM 1397 O O . TYR A 1 179 ? 3.274 5.539 -10.540 1.00 45.09 179 TYR A O 1
ATOM 1405 N N . ARG A 1 180 ? 2.431 7.214 -9.287 1.00 42.59 180 ARG A N 1
ATOM 1406 C CA . ARG A 1 180 ? 3.663 7.493 -8.534 1.00 42.59 180 ARG A CA 1
ATOM 1407 C C . ARG A 1 180 ? 3.751 6.757 -7.198 1.00 42.59 180 ARG A C 1
ATOM 1409 O O . ARG A 1 180 ? 4.838 6.683 -6.643 1.00 42.59 180 ARG A O 1
ATOM 1416 N N . LEU A 1 181 ? 2.628 6.262 -6.675 1.00 48.19 181 LEU A N 1
ATOM 1417 C CA . LEU A 1 181 ? 2.576 5.505 -5.418 1.00 48.19 181 LEU A CA 1
ATOM 1418 C C . LEU A 1 181 ? 2.627 3.987 -5.632 1.00 48.19 181 LEU A C 1
ATOM 1420 O O . LEU A 1 181 ? 2.901 3.252 -4.684 1.00 48.19 181 LEU A O 1
ATOM 1424 N N . MET A 1 182 ? 2.316 3.523 -6.846 1.00 47.78 182 MET A N 1
ATOM 1425 C CA . MET A 1 182 ? 2.249 2.113 -7.237 1.00 47.78 182 MET A CA 1
ATOM 1426 C C . MET A 1 182 ? 3.383 1.711 -8.167 1.00 47.78 182 MET A C 1
ATOM 1428 O O . MET A 1 182 ? 3.992 0.666 -7.877 1.00 47.78 182 MET A O 1
#

Sequence (182 aa):
MYAGGGVFDSSCVQEEIRFTISPELLVATLLFERLGPHEAFVVHGTERYSSYTGYGESFKFCGGFTDTTDFEIFANIGTNDMAPYKRRKSVVVGIDAICYFGVACQSEWSHIRREIIKACAGFFYPDQTCLGWKIGTGNWGCGVLGGKPELKFLIQWMSATLAGKDLTYHLCSVFSAWYRLM

Radius of gyration: 17.24 Å; chains: 1; bounding box: 56×31×41 Å

InterPro domains:
  IPR007724 Poly(ADP-ribose) glycohydrolase [PTHR12837] (2-171)
  IPR046372 Poly (ADP-ribose) glycohydrolase (PARG), catalytic domain [PF05028] (2-171)